Protein AF-A0A3G6NA74-F1 (afdb_monomer)

Mean predicted aligned error: 7.23 Å

Secondary structure (DSSP, 8-state):
---HHHHHHHHHHHHS----HHHHHHHTTT-HHHHHHHHHHTT--TTHHHHHHHHHHHHHHHHHHHTTGGGTS-HHHHHHHIIIIIHHHHHHHHHHHHHHHHHHHGGGT----HHHHHHHHHHHTHHHHHHHHHHHHHHHHHGGGGGSTT--TTTTHHHHHHHHHHHHHHHHH-

pLDDT: mean 87.77, std 13.76, range [42.41, 97.69]

InterPro domains:
  IPR006977 Yip1 domain [PF04893] (28-166)

Structure (mmCIF, N/CA/C/O backbone):
data_AF-A0A3G6NA74-F1
#
_entry.id   AF-A0A3G6NA74-F1
#
loop_
_atom_site.group_PDB
_atom_site.id
_atom_site.type_symbol
_atom_site.label_atom_id
_atom_site.label_alt_id
_atom_site.label_comp_id
_atom_site.label_asym_id
_atom_site.label_entity_id
_atom_site.label_seq_id
_atom_site.pdbx_PDB_ins_code
_atom_site.Cartn_x
_atom_site.Cartn_y
_atom_site.Cartn_z
_atom_site.occupancy
_atom_site.B_iso_or_equiv
_atom_site.auth_seq_id
_atom_site.auth_comp_id
_atom_site.auth_asym_id
_atom_site.auth_atom_id
_atom_site.pdbx_PDB_model_num
ATOM 1 N N . MET A 1 1 ? -36.310 -6.982 35.395 1.00 44.31 1 MET A N 1
ATOM 2 C CA . MET A 1 1 ? -35.811 -6.411 34.124 1.00 44.31 1 MET A CA 1
ATOM 3 C C . MET A 1 1 ? -34.500 -7.110 33.833 1.00 44.31 1 MET A C 1
ATOM 5 O O . MET A 1 1 ? -33.446 -6.628 34.219 1.00 44.31 1 MET A O 1
ATOM 9 N N . GLU A 1 2 ? -34.598 -8.319 33.292 1.00 42.41 2 GLU A N 1
ATOM 10 C CA . GLU A 1 2 ? -33.469 -9.222 33.072 1.00 42.41 2 GLU A CA 1
ATOM 11 C C . GLU A 1 2 ? -32.983 -9.121 31.615 1.00 42.41 2 GLU A C 1
ATOM 13 O O . GLU A 1 2 ? -33.776 -9.092 30.675 1.00 42.41 2 GLU A O 1
ATOM 18 N N . THR A 1 3 ? -31.664 -8.959 31.478 1.00 47.06 3 THR A N 1
ATOM 19 C CA . THR A 1 3 ? -30.775 -9.623 30.500 1.00 47.06 3 THR A CA 1
ATOM 20 C C . THR A 1 3 ? -31.046 -9.550 28.993 1.00 47.06 3 THR A C 1
ATOM 22 O O . THR A 1 3 ? -30.407 -10.282 28.245 1.00 47.06 3 THR A O 1
ATOM 25 N N . LYS A 1 4 ? -31.857 -8.614 28.487 1.00 46.38 4 LYS A N 1
ATOM 26 C CA . LYS A 1 4 ? -32.001 -8.449 27.021 1.00 46.38 4 LYS A CA 1
ATOM 27 C C . LYS A 1 4 ? -30.732 -7.941 26.305 1.00 46.38 4 LYS A C 1
ATOM 29 O O . LYS A 1 4 ? -30.612 -8.076 25.098 1.00 46.38 4 LYS A O 1
ATOM 34 N N . TYR A 1 5 ? -29.778 -7.369 27.043 1.00 48.72 5 TYR A N 1
ATOM 35 C CA . TYR A 1 5 ? -28.532 -6.840 26.473 1.00 48.72 5 TYR A CA 1
ATOM 36 C C . TYR A 1 5 ? -27.487 -7.915 26.164 1.00 48.72 5 TYR A C 1
ATOM 38 O O . TYR A 1 5 ? -26.586 -7.669 25.376 1.00 48.72 5 TYR A O 1
ATOM 46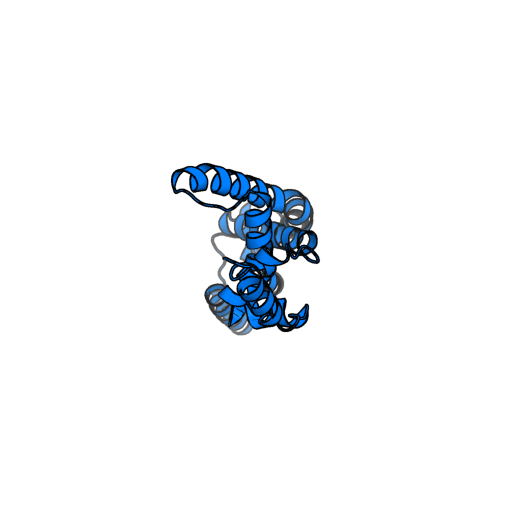 N N . THR A 1 6 ? -27.567 -9.091 26.786 1.00 52.75 6 THR A N 1
ATOM 47 C CA . THR A 1 6 ? -26.563 -10.145 26.595 1.00 52.75 6 THR A CA 1
ATOM 48 C C . THR A 1 6 ? -26.856 -11.010 25.373 1.00 52.75 6 THR A C 1
ATOM 50 O O . THR A 1 6 ? -25.940 -11.259 24.601 1.00 52.75 6 THR A O 1
ATOM 53 N N . GLU A 1 7 ? -28.108 -11.411 25.142 1.00 50.22 7 GLU A N 1
ATOM 54 C CA . GLU A 1 7 ? -28.469 -12.324 24.039 1.00 50.22 7 GLU A CA 1
ATOM 55 C C . GLU A 1 7 ? -28.211 -11.723 22.648 1.00 50.22 7 GLU A C 1
ATOM 57 O O . GLU A 1 7 ? -27.613 -12.385 21.806 1.00 50.22 7 GLU A O 1
ATOM 62 N N . ASP A 1 8 ? -28.541 -10.444 22.440 1.00 55.34 8 ASP A N 1
ATOM 63 C CA . ASP A 1 8 ? -28.398 -9.758 21.141 1.00 55.34 8 ASP A CA 1
ATOM 64 C C . ASP A 1 8 ? -26.926 -9.669 20.684 1.00 55.34 8 ASP A C 1
ATOM 66 O O . ASP A 1 8 ? -26.597 -9.811 19.505 1.00 55.34 8 ASP A O 1
ATOM 70 N N . HIS A 1 9 ? -26.001 -9.493 21.635 1.00 52.53 9 HIS A N 1
ATOM 71 C CA . HIS A 1 9 ? -24.569 -9.503 21.341 1.00 52.53 9 HIS A CA 1
ATOM 72 C C . HIS A 1 9 ? -24.069 -10.911 21.002 1.00 52.53 9 HIS A C 1
ATOM 74 O O . HIS A 1 9 ? -23.296 -11.054 20.058 1.00 52.53 9 HIS A O 1
ATOM 80 N N . PHE A 1 10 ? -24.510 -11.947 21.724 1.00 52.69 10 PHE A N 1
ATOM 81 C CA . PHE A 1 10 ? -24.126 -13.334 21.431 1.00 52.69 10 PHE A CA 1
ATOM 82 C C . PHE A 1 10 ? -24.646 -13.801 20.062 1.00 52.69 10 PHE A C 1
ATOM 84 O O . PHE A 1 10 ? -23.881 -14.406 19.313 1.00 52.69 10 PHE A O 1
ATOM 91 N N . GLU A 1 11 ? -25.876 -13.444 19.682 1.00 53.81 11 GLU A N 1
ATOM 92 C CA . GLU A 1 11 ? -26.424 -13.732 18.347 1.00 53.81 11 GLU A CA 1
ATOM 93 C C . GLU A 1 11 ? -25.669 -12.989 17.228 1.00 53.81 11 GLU A C 1
ATOM 95 O O . GLU A 1 11 ? -25.439 -13.534 16.144 1.00 53.81 11 GLU A O 1
ATOM 100 N N . GLU A 1 12 ? -25.217 -11.755 17.477 1.00 52.78 12 GLU A N 1
ATOM 101 C CA . GLU A 1 12 ? -24.384 -11.015 16.525 1.00 52.78 12 GLU A CA 1
ATOM 102 C C . GLU A 1 12 ? -22.975 -11.623 16.382 1.00 52.78 12 GLU A C 1
ATOM 104 O O . GLU A 1 12 ? -22.450 -11.684 15.266 1.00 52.78 12 GLU A O 1
ATOM 109 N N . PHE A 1 13 ? -22.391 -12.143 17.469 1.00 52.78 13 PHE A N 1
ATOM 110 C CA . PHE A 1 13 ? -21.140 -12.909 17.429 1.00 52.78 13 PHE A CA 1
ATOM 111 C C . PHE A 1 13 ? -21.297 -14.243 16.679 1.00 52.78 13 PHE A C 1
ATOM 113 O O . PHE A 1 13 ? -20.421 -14.589 15.886 1.00 52.78 13 PHE A O 1
ATOM 120 N N . GLU A 1 14 ? -22.421 -14.951 16.840 1.00 53.72 14 GLU A N 1
ATOM 121 C CA . GLU A 1 14 ? -22.738 -16.168 16.073 1.00 53.72 14 GLU A CA 1
ATOM 122 C C . GLU A 1 14 ? -22.977 -15.888 14.578 1.00 53.72 14 GLU A C 1
ATOM 124 O O . GLU A 1 14 ? -22.683 -16.727 13.721 1.00 53.72 14 GLU A O 1
ATOM 129 N N . LYS A 1 15 ? -23.439 -14.681 14.221 1.00 53.16 15 LYS A N 1
ATOM 130 C CA . LYS A 1 15 ? -23.655 -14.268 12.822 1.00 53.16 15 LYS A CA 1
ATOM 131 C C . LYS A 1 15 ? -22.356 -14.168 12.018 1.00 53.16 15 LYS A C 1
ATOM 133 O O . LYS A 1 15 ? -22.363 -14.347 10.791 1.00 53.16 15 LYS A O 1
ATOM 138 N N . TYR A 1 16 ? -21.225 -13.930 12.681 1.00 57.38 16 TYR A N 1
ATOM 139 C CA . TYR A 1 16 ? -19.910 -14.157 12.092 1.00 57.38 16 TYR A CA 1
ATOM 140 C C . TYR A 1 16 ? -19.577 -15.645 12.171 1.00 57.38 16 TYR A C 1
ATOM 142 O O . TYR A 1 16 ? -18.654 -16.032 12.881 1.00 57.38 16 TYR A O 1
ATOM 150 N N . ASN A 1 17 ? -20.303 -16.479 11.414 1.00 59.16 17 ASN A N 1
ATOM 151 C CA . ASN A 1 17 ? -19.830 -17.817 11.049 1.00 59.16 17 ASN A CA 1
ATOM 152 C C . ASN A 1 17 ? -18.326 -17.717 10.789 1.00 59.16 17 ASN A C 1
ATOM 154 O O . ASN A 1 17 ? -17.948 -16.984 9.873 1.00 59.16 17 ASN A O 1
ATOM 158 N N . VAL A 1 18 ? -17.534 -18.342 11.668 1.00 71.56 18 VAL A N 1
ATOM 159 C CA . VAL A 1 18 ? -16.106 -18.084 11.906 1.00 71.56 18 VAL A CA 1
ATOM 160 C C . VAL A 1 18 ? -15.401 -17.787 10.587 1.00 71.56 18 VAL A C 1
ATOM 162 O O . VAL A 1 18 ? -15.089 -18.707 9.830 1.00 71.56 18 VAL A O 1
ATOM 165 N N . LEU A 1 19 ? -15.239 -16.497 10.263 1.00 83.50 19 LEU A N 1
ATOM 166 C CA . LEU A 1 19 ? -14.647 -16.095 8.991 1.00 83.50 19 LEU A CA 1
ATOM 167 C C . LEU A 1 19 ? -13.236 -16.669 8.959 1.00 83.50 19 LEU A C 1
ATOM 169 O O . LEU A 1 19 ? -12.441 -16.444 9.871 1.00 83.50 19 LEU A O 1
ATOM 173 N N . THR A 1 20 ? -12.942 -17.445 7.924 1.00 89.06 20 THR A N 1
ATOM 174 C CA . THR A 1 20 ? -11.616 -18.034 7.770 1.00 89.06 20 THR A CA 1
ATOM 175 C C . THR A 1 20 ? -10.628 -16.982 7.277 1.00 89.06 20 THR A C 1
ATOM 177 O O . THR A 1 20 ? -11.022 -15.973 6.690 1.00 89.06 20 THR A O 1
ATOM 180 N N . ASP A 1 21 ? -9.326 -17.239 7.427 1.00 92.00 21 ASP A N 1
ATOM 181 C CA . ASP A 1 21 ? -8.287 -16.365 6.867 1.00 92.00 21 ASP A CA 1
ATOM 182 C C . ASP A 1 21 ? -8.541 -16.083 5.378 1.00 92.00 21 ASP A C 1
ATOM 184 O O . ASP A 1 21 ? -8.442 -14.946 4.925 1.00 92.00 21 ASP A O 1
ATOM 188 N N . LYS A 1 22 ? -8.944 -17.114 4.621 1.00 92.56 22 LYS A N 1
ATOM 189 C CA . LYS A 1 22 ? -9.281 -16.998 3.200 1.00 92.56 22 LYS A CA 1
ATOM 190 C C . LYS A 1 22 ? -10.418 -16.006 2.972 1.00 92.56 22 LYS A C 1
ATOM 192 O O . LYS A 1 22 ? -10.305 -15.168 2.082 1.00 92.56 22 LYS A O 1
ATOM 197 N N . ASP A 1 23 ? -11.478 -16.082 3.776 1.00 92.56 23 ASP A N 1
ATOM 198 C CA . ASP A 1 23 ? -12.616 -15.173 3.663 1.00 92.56 23 ASP A CA 1
ATOM 199 C C . ASP A 1 23 ? -12.191 -13.715 3.842 1.00 92.56 23 ASP A C 1
ATOM 201 O O . ASP A 1 23 ? -12.667 -12.864 3.096 1.00 92.56 23 ASP A O 1
ATOM 205 N N . ILE A 1 24 ? -11.269 -13.428 4.766 1.00 92.25 24 ILE A N 1
ATOM 206 C CA . ILE A 1 24 ? -10.754 -12.070 4.987 1.00 92.25 24 ILE A CA 1
ATOM 207 C C . ILE A 1 24 ? -10.120 -11.530 3.702 1.00 92.25 24 ILE A C 1
ATOM 209 O O . ILE A 1 24 ? -10.478 -10.441 3.264 1.00 92.25 24 ILE A O 1
ATOM 213 N N . PHE A 1 25 ? -9.241 -12.295 3.049 1.00 93.44 25 PHE A N 1
ATOM 214 C CA . PHE A 1 25 ? -8.555 -11.835 1.835 1.00 93.44 25 PHE A CA 1
ATOM 215 C C . PHE A 1 25 ? -9.450 -11.801 0.590 1.00 93.44 25 PHE A C 1
ATOM 217 O O . PHE A 1 25 ? -9.243 -10.959 -0.281 1.00 93.44 25 PHE A O 1
ATOM 224 N N . THR A 1 26 ? -10.445 -12.687 0.479 1.00 92.50 26 THR A N 1
ATOM 225 C CA . THR A 1 26 ? -11.305 -12.749 -0.716 1.00 92.50 26 THR A CA 1
ATOM 226 C C . THR A 1 26 ? -12.541 -11.864 -0.621 1.00 92.50 26 THR A C 1
ATOM 228 O O . THR A 1 26 ? -12.979 -11.324 -1.630 1.00 92.50 26 THR A O 1
ATOM 231 N N . LYS A 1 27 ? -13.125 -11.702 0.572 1.00 93.06 27 LYS A N 1
ATOM 232 C CA . LYS A 1 27 ? -14.366 -10.934 0.761 1.00 93.06 27 LYS A CA 1
ATOM 233 C C . LYS A 1 27 ? -14.121 -9.482 1.150 1.00 93.06 27 LYS A C 1
ATOM 235 O O . LYS A 1 27 ? -15.081 -8.722 1.179 1.00 93.06 27 LYS A O 1
ATOM 240 N N . ILE A 1 28 ? -12.880 -9.055 1.401 1.00 92.62 28 ILE A N 1
ATOM 241 C CA . ILE A 1 28 ? -12.588 -7.627 1.615 1.00 92.62 28 ILE A CA 1
ATOM 242 C C . ILE A 1 28 ? -12.992 -6.768 0.405 1.00 92.62 28 ILE A C 1
ATOM 244 O O . ILE A 1 28 ? -13.395 -5.625 0.572 1.00 92.62 28 ILE A O 1
ATOM 248 N N . TRP A 1 29 ? -12.977 -7.360 -0.790 1.00 90.44 29 TRP A N 1
ATOM 249 C CA . TRP A 1 29 ? -13.378 -6.752 -2.058 1.00 90.44 29 TRP A CA 1
ATOM 250 C C . TRP A 1 29 ? -14.890 -6.585 -2.202 1.00 90.44 29 TRP A C 1
ATOM 252 O O . TRP A 1 29 ? -15.370 -5.574 -2.702 1.00 90.44 29 TRP A O 1
ATOM 262 N N . THR A 1 30 ? -15.653 -7.593 -1.780 1.00 93.38 30 THR A N 1
ATOM 263 C CA . THR A 1 30 ? -17.092 -7.693 -2.067 1.00 93.38 30 THR A CA 1
ATOM 264 C C . THR A 1 30 ? -17.965 -7.356 -0.862 1.00 93.38 30 THR A C 1
ATOM 266 O O . THR A 1 30 ? -19.076 -6.859 -1.016 1.00 93.38 30 THR A O 1
ATOM 269 N N . GLU A 1 31 ? -17.471 -7.606 0.351 1.00 94.25 31 GLU A N 1
ATOM 270 C CA . GLU A 1 31 ? -18.161 -7.396 1.626 1.00 94.25 31 GLU A CA 1
ATOM 271 C C . GLU A 1 31 ? -17.287 -6.607 2.637 1.00 94.25 31 GLU A C 1
ATOM 273 O O . GLU A 1 31 ? -17.215 -6.991 3.812 1.00 94.25 31 GLU A O 1
ATOM 278 N N . PRO A 1 32 ? -16.636 -5.481 2.259 1.00 93.12 32 PRO A N 1
ATOM 279 C CA . PRO A 1 32 ? -15.664 -4.783 3.112 1.00 93.12 32 PRO A CA 1
ATOM 280 C C . PRO A 1 32 ? -16.231 -4.426 4.485 1.00 93.12 32 PRO A C 1
ATOM 282 O O . PRO A 1 32 ? -15.581 -4.641 5.503 1.00 93.12 32 PRO A O 1
ATOM 285 N N . ARG A 1 33 ? -17.481 -3.943 4.546 1.00 93.62 33 ARG A N 1
ATOM 286 C CA . ARG A 1 33 ? -18.137 -3.578 5.815 1.00 93.62 33 ARG A CA 1
ATOM 287 C C . ARG A 1 33 ? -18.197 -4.750 6.792 1.00 93.62 33 ARG A C 1
ATOM 289 O O . ARG A 1 33 ? -17.940 -4.559 7.974 1.00 93.62 33 ARG A O 1
ATOM 296 N N . ARG A 1 34 ? -18.515 -5.952 6.304 1.00 92.81 34 ARG A N 1
ATOM 297 C CA . ARG A 1 34 ? -18.578 -7.162 7.133 1.00 92.81 34 ARG A CA 1
ATOM 298 C C . ARG A 1 34 ? -17.186 -7.556 7.621 1.00 92.81 34 ARG A C 1
ATOM 300 O O . ARG A 1 34 ? -17.030 -7.870 8.796 1.00 92.81 34 ARG A O 1
ATOM 307 N N . ILE A 1 35 ? -16.192 -7.506 6.733 1.00 94.94 35 ILE A N 1
ATOM 308 C CA . ILE A 1 35 ? -14.808 -7.878 7.046 1.00 94.94 35 ILE A CA 1
ATOM 309 C C . ILE A 1 35 ? -14.175 -6.909 8.046 1.00 94.94 35 ILE A C 1
ATOM 311 O O . ILE A 1 35 ? -13.634 -7.351 9.055 1.00 94.94 35 ILE A O 1
ATOM 315 N N . PHE A 1 36 ? -14.297 -5.597 7.839 1.00 94.50 36 PHE A N 1
ATOM 316 C CA . PHE A 1 36 ? -13.769 -4.611 8.784 1.00 94.50 36 PHE A CA 1
ATOM 317 C C . PHE A 1 36 ? -14.477 -4.654 10.134 1.00 94.50 36 PHE A C 1
ATOM 319 O O . PHE A 1 36 ? -13.822 -4.475 11.158 1.00 94.50 36 PHE A O 1
ATOM 326 N N . LYS A 1 37 ? -15.785 -4.938 10.158 1.00 93.06 37 LYS A N 1
ATOM 327 C CA . LYS A 1 37 ? -16.506 -5.121 11.419 1.00 93.06 37 LYS A CA 1
ATOM 328 C C . LYS A 1 37 ? -15.980 -6.340 12.185 1.00 93.06 37 LYS A C 1
ATOM 330 O O . LYS A 1 37 ? -15.597 -6.193 13.337 1.00 93.06 37 LYS A O 1
ATOM 335 N N . PHE A 1 38 ? -15.816 -7.485 11.515 1.00 93.62 38 PHE A N 1
ATOM 336 C CA . PHE A 1 38 ? -15.175 -8.667 12.105 1.00 93.62 38 PHE A CA 1
ATOM 337 C C . PHE A 1 38 ? -13.770 -8.357 12.647 1.00 93.62 38 PHE A C 1
ATOM 339 O O . PHE A 1 38 ? -13.500 -8.603 13.818 1.00 93.62 38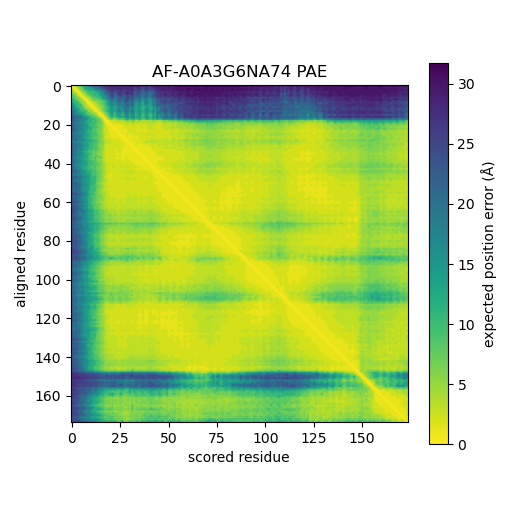 PHE A O 1
ATOM 346 N N . ILE A 1 39 ? -12.898 -7.739 11.839 1.00 94.62 39 ILE A N 1
ATOM 347 C CA . ILE A 1 39 ? -11.533 -7.364 12.253 1.00 94.62 39 ILE A CA 1
ATOM 348 C C . ILE A 1 39 ? -11.551 -6.441 13.480 1.00 94.62 39 ILE A C 1
ATOM 350 O O . ILE A 1 39 ? -10.660 -6.528 14.332 1.00 94.62 39 ILE A O 1
ATOM 354 N N . ASN A 1 40 ? -12.539 -5.543 13.570 1.00 93.88 40 ASN A N 1
ATOM 355 C CA . ASN A 1 40 ? -12.692 -4.651 14.713 1.00 93.88 40 ASN A CA 1
ATOM 356 C C . ASN A 1 40 ? -13.084 -5.430 15.958 1.00 93.88 40 ASN A C 1
ATOM 358 O O . ASN A 1 40 ? -12.412 -5.336 16.981 1.00 93.88 40 ASN A O 1
ATOM 362 N N . ASP A 1 41 ? -14.175 -6.177 15.856 1.00 92.44 41 ASP A N 1
ATOM 363 C CA . ASP A 1 41 ? -14.857 -6.768 16.996 1.00 92.44 41 ASP A CA 1
ATOM 364 C C . ASP A 1 41 ? -13.990 -7.873 17.610 1.00 92.44 41 ASP A C 1
ATOM 366 O O . ASP A 1 41 ? -13.879 -7.965 18.830 1.00 92.44 41 ASP A O 1
ATOM 370 N N . THR A 1 42 ? -13.277 -8.642 16.779 1.00 92.00 42 THR A N 1
ATOM 371 C CA . THR A 1 42 ? -12.381 -9.712 17.241 1.00 92.00 42 THR A CA 1
ATOM 372 C C . THR A 1 42 ? -10.934 -9.265 17.445 1.00 92.00 42 THR A C 1
ATOM 374 O O . THR A 1 42 ? -10.090 -10.098 17.768 1.00 92.00 42 THR A O 1
ATOM 377 N N . GLN A 1 43 ? -10.613 -7.986 17.211 1.00 93.50 43 GLN A N 1
ATOM 378 C CA . GLN A 1 43 ? -9.244 -7.453 17.276 1.00 93.50 43 GLN A CA 1
ATOM 379 C C . GLN A 1 43 ? -8.240 -8.295 16.454 1.00 93.50 43 GLN A C 1
ATOM 381 O O . GLN A 1 43 ? -7.174 -8.678 16.930 1.00 93.50 43 GLN A O 1
ATOM 386 N N . TYR A 1 44 ? -8.600 -8.639 15.216 1.00 94.31 44 TYR A N 1
ATOM 387 C CA . TYR A 1 44 ? -7.877 -9.641 14.426 1.00 94.31 44 TYR A CA 1
ATOM 388 C C . TYR A 1 44 ? -6.500 -9.155 13.923 1.00 94.31 44 TYR A C 1
ATOM 390 O O . TYR A 1 44 ? -6.399 -8.419 12.940 1.00 94.31 44 TYR A O 1
ATOM 398 N N . GLU A 1 45 ? -5.408 -9.594 14.557 1.00 95.31 45 GLU A N 1
ATOM 399 C CA . GLU A 1 45 ? -4.047 -9.073 14.306 1.00 95.31 45 GLU A CA 1
ATOM 400 C C . GLU A 1 45 ? -3.083 -10.038 13.607 1.00 95.31 45 GLU A C 1
ATOM 402 O O . GLU A 1 45 ? -1.936 -9.677 13.351 1.00 95.31 45 GLU A O 1
ATOM 407 N N . LYS A 1 46 ? -3.543 -11.236 13.226 1.00 95.75 46 LYS A N 1
ATOM 408 C CA . LYS A 1 46 ? -2.690 -12.313 12.689 1.00 95.75 46 LYS A CA 1
ATOM 409 C C . LYS A 1 46 ? -1.750 -11.869 11.559 1.00 95.75 46 LYS A C 1
ATOM 411 O O . LYS A 1 46 ? -0.603 -12.304 11.521 1.00 95.75 46 LYS A O 1
ATOM 416 N N . TYR A 1 47 ? -2.220 -11.002 10.657 1.00 96.50 47 TYR A N 1
ATOM 417 C CA . TYR A 1 47 ? -1.446 -10.517 9.506 1.00 96.50 47 TYR A CA 1
ATOM 418 C C . TYR A 1 47 ? -1.042 -9.040 9.607 1.00 96.50 47 TYR A C 1
ATOM 420 O O . TYR A 1 47 ? -0.488 -8.496 8.656 1.00 96.50 47 TYR A O 1
ATOM 428 N N . LEU A 1 48 ? -1.278 -8.385 10.748 1.00 96.00 48 LEU A N 1
ATOM 429 C CA . LEU A 1 48 ? -1.080 -6.942 10.912 1.00 96.00 48 LEU A CA 1
ATOM 430 C C . LEU A 1 48 ? 0.331 -6.492 10.501 1.00 96.00 48 LEU A C 1
ATOM 432 O O . LEU A 1 48 ? 0.485 -5.616 9.651 1.00 96.00 48 LEU A O 1
ATOM 436 N N . TYR A 1 49 ? 1.365 -7.109 11.077 1.00 94.69 49 TYR A N 1
ATOM 437 C CA . TYR A 1 49 ? 2.750 -6.687 10.854 1.00 94.69 49 TYR A CA 1
ATOM 438 C C . TYR A 1 49 ? 3.228 -6.938 9.424 1.00 94.69 49 TYR A C 1
ATOM 440 O O . TYR A 1 49 ? 3.875 -6.074 8.837 1.00 94.69 49 TYR A O 1
ATOM 448 N N . ILE A 1 50 ? 2.882 -8.090 8.840 1.00 96.50 50 ILE A N 1
ATOM 449 C CA . ILE A 1 50 ? 3.297 -8.416 7.472 1.00 96.50 50 ILE A CA 1
ATOM 450 C C . ILE A 1 50 ? 2.605 -7.509 6.448 1.00 96.50 50 ILE A C 1
ATOM 452 O O . ILE A 1 50 ? 3.259 -7.014 5.533 1.00 96.50 50 ILE A O 1
ATOM 456 N N . LEU A 1 51 ? 1.315 -7.209 6.640 1.00 97.31 51 LEU A N 1
ATOM 457 C CA . LEU A 1 51 ? 0.589 -6.261 5.793 1.00 97.31 51 LEU A CA 1
ATOM 458 C C . LEU A 1 51 ? 1.192 -4.862 5.887 1.00 97.31 51 LEU A C 1
ATOM 460 O O . LEU A 1 51 ? 1.354 -4.193 4.875 1.00 97.31 51 LEU A O 1
ATOM 464 N N . MET A 1 52 ? 1.588 -4.435 7.083 1.00 97.06 52 MET A N 1
ATOM 465 C CA . MET A 1 52 ? 2.198 -3.124 7.288 1.00 97.06 52 MET A CA 1
ATOM 466 C C . MET A 1 52 ? 3.597 -3.000 6.676 1.00 97.06 52 MET A C 1
ATOM 468 O O . MET A 1 52 ? 3.926 -1.946 6.131 1.00 97.06 52 MET A O 1
ATOM 472 N N . ILE A 1 53 ? 4.391 -4.075 6.685 1.00 96.88 53 ILE A N 1
ATOM 473 C CA . ILE A 1 53 ? 5.657 -4.133 5.942 1.00 96.88 53 ILE A CA 1
ATOM 474 C C . ILE A 1 53 ? 5.397 -3.912 4.446 1.00 96.88 53 ILE A C 1
ATOM 476 O O . ILE A 1 53 ? 6.007 -3.033 3.837 1.00 96.88 53 ILE A O 1
ATOM 480 N N . PHE A 1 54 ? 4.452 -4.645 3.851 1.00 97.69 54 PHE A N 1
ATOM 481 C CA . PHE A 1 54 ? 4.125 -4.464 2.435 1.00 97.69 54 PHE A CA 1
ATOM 482 C C . PHE A 1 54 ? 3.511 -3.092 2.136 1.00 97.69 54 PHE A C 1
ATOM 484 O O . PHE A 1 54 ? 3.873 -2.471 1.142 1.00 97.69 54 PHE A O 1
ATOM 491 N N . ALA A 1 55 ? 2.650 -2.569 3.008 1.00 96.62 55 ALA A N 1
ATOM 492 C CA . ALA A 1 55 ? 2.100 -1.221 2.880 1.00 96.62 55 ALA A CA 1
ATOM 493 C C . ALA A 1 55 ? 3.204 -0.149 2.884 1.00 96.62 55 ALA A C 1
ATOM 495 O O . ALA A 1 55 ? 3.131 0.836 2.149 1.00 96.62 55 ALA A O 1
ATOM 496 N N . GLY A 1 56 ? 4.256 -0.354 3.680 1.00 96.75 56 GLY A N 1
ATOM 497 C CA . GLY A 1 56 ? 5.446 0.487 3.661 1.00 96.75 56 GLY A CA 1
ATOM 498 C C . GLY A 1 56 ? 6.204 0.428 2.332 1.00 96.75 56 GLY A C 1
ATOM 499 O O . GLY A 1 56 ? 6.635 1.470 1.836 1.00 96.75 56 GLY A O 1
ATOM 500 N N . MET A 1 57 ? 6.315 -0.758 1.722 1.00 97.56 57 MET A N 1
ATOM 501 C CA . MET A 1 57 ? 6.895 -0.913 0.382 1.00 97.56 57 MET A CA 1
ATOM 502 C C . MET A 1 57 ? 6.061 -0.194 -0.681 1.00 97.56 57 MET A C 1
ATOM 504 O O . MET A 1 57 ? 6.637 0.557 -1.462 1.00 97.56 57 MET A O 1
ATOM 508 N N . VAL A 1 58 ? 4.730 -0.362 -0.672 1.00 96.25 58 VAL A N 1
ATOM 509 C CA . VAL A 1 58 ? 3.798 0.339 -1.583 1.00 96.25 58 VAL A CA 1
ATOM 510 C C . VAL A 1 58 ? 4.072 1.842 -1.554 1.00 96.25 58 VAL A C 1
ATOM 512 O O . VAL A 1 58 ? 4.465 2.420 -2.561 1.00 96.25 58 VAL A O 1
ATOM 515 N N . ARG A 1 59 ? 4.024 2.453 -0.362 1.00 94.56 59 ARG A N 1
ATOM 516 C CA . ARG A 1 59 ? 4.310 3.888 -0.183 1.00 94.56 59 ARG A CA 1
ATOM 517 C C . ARG A 1 59 ? 5.677 4.305 -0.711 1.00 94.56 59 ARG A C 1
ATOM 519 O O . ARG A 1 59 ? 5.832 5.431 -1.182 1.00 94.56 59 ARG A O 1
ATOM 526 N N . ALA A 1 60 ? 6.689 3.457 -0.543 1.00 96.38 60 ALA A N 1
ATOM 527 C CA . ALA A 1 60 ? 8.037 3.767 -0.987 1.00 96.38 60 ALA A CA 1
ATOM 528 C C . ALA A 1 60 ? 8.142 3.750 -2.517 1.00 96.38 60 ALA A C 1
ATOM 530 O O . ALA A 1 60 ? 8.730 4.676 -3.072 1.00 96.38 60 ALA A O 1
ATOM 531 N N . PHE A 1 61 ? 7.520 2.773 -3.187 1.00 96.38 61 PHE A N 1
ATOM 532 C CA . PHE A 1 61 ? 7.445 2.726 -4.649 1.00 96.38 61 PHE A CA 1
ATOM 533 C C . PHE A 1 61 ? 6.637 3.898 -5.219 1.00 96.38 61 PHE A C 1
ATOM 535 O O . PHE A 1 61 ? 7.152 4.596 -6.094 1.00 96.38 61 PHE A O 1
ATOM 542 N N . ASP A 1 62 ? 5.460 4.196 -4.656 1.00 93.31 62 ASP A N 1
ATOM 543 C CA . ASP A 1 62 ? 4.633 5.344 -5.063 1.00 93.31 62 ASP A CA 1
ATOM 544 C C . ASP A 1 62 ? 5.422 6.653 -4.958 1.00 93.31 62 ASP A C 1
ATOM 546 O O . ASP A 1 62 ? 5.416 7.501 -5.853 1.00 93.31 62 ASP A O 1
ATOM 550 N N . ARG A 1 63 ? 6.160 6.825 -3.853 1.00 93.62 63 ARG A N 1
ATOM 551 C CA . ARG A 1 63 ? 7.006 8.000 -3.636 1.00 93.62 63 ARG A CA 1
ATOM 552 C C . ARG A 1 63 ? 8.194 8.041 -4.590 1.00 93.62 63 ARG A C 1
ATOM 554 O O . ARG A 1 63 ? 8.566 9.128 -5.013 1.00 93.62 63 ARG A O 1
ATOM 561 N N . ALA A 1 64 ? 8.822 6.907 -4.881 1.00 95.81 64 ALA A N 1
ATOM 562 C CA . ALA A 1 64 ? 9.973 6.857 -5.772 1.00 95.81 64 ALA A CA 1
ATOM 563 C C . ALA A 1 64 ? 9.586 7.211 -7.211 1.00 95.81 64 ALA A C 1
ATOM 565 O O . ALA A 1 64 ? 10.309 7.966 -7.858 1.00 95.81 64 ALA A O 1
ATOM 566 N N . SER A 1 65 ? 8.439 6.707 -7.678 1.00 93.88 65 SER A N 1
ATOM 567 C CA . SER A 1 65 ? 7.900 7.016 -9.005 1.00 93.88 65 SER A CA 1
ATOM 568 C C . SER A 1 65 ? 7.417 8.470 -9.078 1.00 93.88 65 SER A C 1
ATOM 570 O O . SER A 1 65 ? 7.924 9.232 -9.888 1.00 93.88 65 SER A O 1
ATOM 572 N N . SER A 1 66 ? 6.580 8.930 -8.138 1.00 92.88 66 SER A N 1
ATOM 573 C CA . SER A 1 66 ? 6.070 10.321 -8.121 1.00 92.88 66 SER A CA 1
ATOM 574 C C . SER A 1 66 ? 7.117 11.414 -7.859 1.00 92.88 66 SER A C 1
ATOM 576 O O . SER A 1 66 ? 6.815 12.605 -7.972 1.00 92.88 66 SER A O 1
ATOM 578 N N . LYS A 1 67 ? 8.327 11.040 -7.430 1.00 94.56 67 LYS A N 1
ATOM 579 C CA . LYS A 1 67 ? 9.466 11.954 -7.246 1.00 94.56 67 LYS A CA 1
ATOM 580 C C . LYS A 1 67 ? 10.543 11.778 -8.305 1.00 94.56 67 LYS A C 1
ATOM 582 O O . LYS A 1 67 ? 11.638 12.297 -8.100 1.00 94.56 67 LYS A O 1
ATOM 587 N N . ASP A 1 68 ? 10.248 11.039 -9.369 1.00 94.06 68 ASP A N 1
ATOM 588 C CA . ASP A 1 68 ? 11.149 10.825 -10.495 1.00 94.06 68 ASP A CA 1
ATOM 589 C C . ASP A 1 68 ? 12.551 10.378 -10.042 1.00 94.06 68 ASP A C 1
ATOM 591 O O . ASP A 1 68 ? 13.582 10.834 -10.538 1.00 94.06 68 ASP A O 1
ATOM 595 N N . MET A 1 69 ? 12.626 9.491 -9.037 1.00 95.12 69 MET A N 1
ATOM 596 C CA . MET A 1 69 ? 13.909 9.118 -8.424 1.00 95.12 69 MET A CA 1
ATOM 597 C C . MET A 1 69 ? 14.899 8.501 -9.420 1.00 95.12 69 MET A C 1
ATOM 599 O O . MET A 1 69 ? 16.107 8.538 -9.184 1.00 95.12 69 MET A O 1
ATOM 603 N N . GLY A 1 70 ? 14.413 7.965 -10.537 1.00 94.00 70 GLY A N 1
ATOM 604 C CA . GLY A 1 70 ? 15.216 7.437 -11.633 1.00 94.00 70 GLY A CA 1
ATOM 605 C C . GLY A 1 70 ? 16.025 8.490 -12.391 1.00 94.00 70 GLY A C 1
ATOM 606 O O . GLY A 1 70 ? 16.950 8.117 -13.115 1.00 94.00 70 GLY A O 1
ATOM 607 N N . ASP A 1 71 ? 15.741 9.782 -12.205 1.00 92.88 71 ASP A N 1
ATOM 608 C CA . ASP A 1 71 ? 16.536 10.882 -12.765 1.00 92.88 71 ASP A CA 1
ATOM 609 C C . ASP A 1 71 ? 17.817 11.152 -11.960 1.00 92.88 71 ASP A C 1
ATOM 611 O O . ASP A 1 71 ? 18.773 11.744 -12.465 1.00 92.88 71 ASP A O 1
ATOM 615 N N . HIS A 1 72 ? 17.869 10.689 -10.707 1.00 93.88 72 HIS A N 1
ATOM 616 C CA . HIS A 1 72 ? 18.966 10.985 -9.778 1.00 93.88 72 HIS A CA 1
ATOM 617 C C . HIS A 1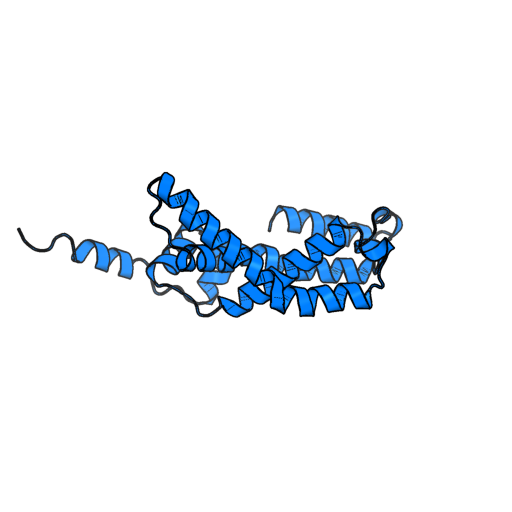 72 ? 19.587 9.747 -9.124 1.00 93.88 72 HIS A C 1
ATOM 619 O O . HIS A 1 72 ? 20.629 9.851 -8.480 1.00 93.88 72 HIS A O 1
ATOM 625 N N . SER A 1 73 ? 18.960 8.578 -9.241 1.00 95.25 73 SER A N 1
ATOM 626 C CA . SER A 1 73 ? 19.385 7.340 -8.586 1.00 95.25 73 SER A CA 1
ATOM 627 C C . SER A 1 73 ? 19.353 6.154 -9.543 1.00 95.25 73 SER A C 1
ATOM 629 O O . SER A 1 73 ? 18.594 6.118 -10.508 1.00 95.25 73 SER A O 1
ATOM 631 N N . SER A 1 74 ? 20.187 5.149 -9.268 1.00 96.19 74 SER A N 1
ATOM 632 C CA . SER A 1 74 ? 20.182 3.905 -10.036 1.00 96.19 74 SER A CA 1
ATOM 633 C C . SER A 1 74 ? 18.967 3.041 -9.688 1.00 96.19 74 SER A C 1
ATOM 635 O O . SER A 1 74 ? 18.457 3.073 -8.566 1.00 96.19 74 SER A O 1
ATOM 637 N N . MET A 1 75 ? 18.552 2.200 -10.636 1.00 94.38 75 MET A N 1
ATOM 638 C CA . MET A 1 75 ? 17.428 1.274 -10.460 1.00 94.38 75 MET A CA 1
ATOM 639 C C . MET A 1 75 ? 17.613 0.370 -9.236 1.00 94.38 75 MET A C 1
ATOM 641 O O . MET A 1 75 ? 16.689 0.196 -8.446 1.00 94.38 75 MET A O 1
ATOM 645 N N . PHE A 1 76 ? 18.824 -0.165 -9.051 1.00 96.00 76 PHE A N 1
ATOM 646 C CA . PHE A 1 76 ? 19.141 -1.025 -7.914 1.00 96.00 76 PHE A CA 1
ATOM 647 C C . PHE A 1 76 ? 18.967 -0.290 -6.582 1.00 96.00 76 PHE A C 1
ATOM 649 O O . PHE A 1 76 ? 18.308 -0.813 -5.687 1.00 96.00 76 PHE A O 1
ATOM 656 N N . SER A 1 77 ? 19.495 0.934 -6.460 1.00 96.62 77 SER A N 1
ATOM 657 C CA . SER A 1 77 ? 19.373 1.727 -5.232 1.00 96.62 77 SER A CA 1
ATOM 658 C C . SER A 1 77 ? 17.918 2.057 -4.901 1.00 96.62 77 SER A C 1
ATOM 660 O O . SER A 1 77 ? 17.531 1.982 -3.736 1.00 96.62 77 SER A O 1
ATOM 662 N N . ILE A 1 78 ? 17.103 2.378 -5.914 1.00 97.25 78 ILE A N 1
ATOM 663 C CA . ILE A 1 78 ? 15.677 2.676 -5.734 1.00 97.25 78 ILE A CA 1
ATOM 664 C C . ILE A 1 78 ? 14.931 1.432 -5.253 1.00 97.25 78 ILE A C 1
ATOM 666 O O . ILE A 1 78 ? 14.288 1.478 -4.207 1.00 97.25 78 ILE A O 1
ATOM 670 N N . VAL A 1 79 ? 15.040 0.312 -5.974 1.00 97.12 79 VAL A N 1
ATOM 671 C CA . VAL A 1 79 ? 14.318 -0.926 -5.638 1.00 97.12 79 VAL A CA 1
ATOM 672 C C . VAL A 1 79 ? 14.754 -1.454 -4.272 1.00 97.12 79 VAL A C 1
ATOM 674 O O . VAL A 1 79 ? 13.907 -1.762 -3.435 1.00 97.12 79 VAL A O 1
ATOM 677 N N . PHE A 1 80 ? 16.062 -1.499 -4.003 1.00 97.12 80 PHE A N 1
ATOM 678 C CA . PHE A 1 80 ? 16.590 -1.916 -2.705 1.00 97.12 80 PHE A CA 1
ATOM 679 C C . PHE A 1 80 ? 16.097 -1.000 -1.578 1.00 97.12 80 PHE A C 1
ATOM 681 O O . PHE A 1 80 ? 15.631 -1.483 -0.546 1.00 97.12 80 PHE A O 1
ATOM 688 N N . GLY A 1 81 ? 16.134 0.319 -1.788 1.00 96.94 81 GLY A N 1
ATOM 689 C CA . GLY A 1 81 ? 15.613 1.297 -0.838 1.00 96.94 81 GLY A CA 1
ATOM 690 C C . GLY A 1 81 ? 14.117 1.117 -0.572 1.00 96.94 81 GLY A C 1
ATOM 691 O O . GLY A 1 81 ? 13.703 1.110 0.584 1.00 96.94 81 GLY A O 1
ATOM 692 N N . CYS A 1 82 ? 13.307 0.904 -1.609 1.00 97.00 82 CYS A N 1
ATOM 693 C CA . CYS A 1 82 ? 11.863 0.714 -1.465 1.00 97.00 82 CYS A CA 1
ATOM 694 C C . CYS A 1 82 ? 11.518 -0.571 -0.704 1.00 97.00 82 CYS A C 1
ATOM 696 O O . CYS A 1 82 ? 10.659 -0.552 0.174 1.00 97.00 82 CYS A O 1
ATOM 698 N N . VAL A 1 83 ? 12.215 -1.675 -0.983 1.00 96.69 83 VAL A N 1
ATOM 699 C CA . VAL A 1 83 ? 11.972 -2.956 -0.305 1.00 96.69 83 VAL A CA 1
ATOM 700 C C . VAL A 1 83 ? 12.453 -2.909 1.146 1.00 96.69 83 VAL A C 1
ATOM 702 O O . VAL A 1 83 ? 11.697 -3.243 2.057 1.00 96.69 83 VAL A O 1
ATOM 705 N N . ILE A 1 84 ? 13.691 -2.467 1.385 1.00 96.56 84 ILE A N 1
ATOM 706 C CA . ILE A 1 84 ? 14.299 -2.502 2.720 1.00 96.56 84 ILE A CA 1
ATOM 707 C C . ILE A 1 84 ? 13.820 -1.329 3.573 1.00 96.56 84 ILE A C 1
ATOM 709 O O . ILE A 1 84 ? 13.182 -1.536 4.603 1.00 96.56 84 ILE A O 1
ATOM 713 N N . LEU A 1 85 ? 14.085 -0.089 3.153 1.00 93.94 85 LEU A N 1
ATOM 714 C CA . LEU A 1 85 ? 13.729 1.090 3.949 1.00 93.94 85 LEU A CA 1
ATOM 715 C C . LEU A 1 85 ? 12.215 1.302 3.970 1.00 93.94 85 LEU A C 1
ATOM 717 O O . LEU A 1 85 ? 11.666 1.622 5.023 1.00 93.94 85 LEU A O 1
ATOM 721 N N . GLY A 1 86 ? 11.535 1.082 2.842 1.00 94.19 86 GLY A N 1
ATOM 722 C CA . GLY A 1 86 ? 10.074 1.149 2.780 1.00 94.19 86 GLY A CA 1
ATOM 723 C C . GLY A 1 86 ? 9.415 0.107 3.679 1.00 94.19 86 GLY A C 1
ATOM 724 O O . GLY A 1 86 ? 8.585 0.466 4.511 1.00 94.19 86 GLY A O 1
ATOM 725 N N . GLY A 1 87 ? 9.840 -1.157 3.601 1.00 93.00 87 GLY A N 1
ATOM 726 C CA . GLY A 1 87 ? 9.316 -2.215 4.468 1.00 93.00 87 GLY A CA 1
ATOM 727 C C . GLY A 1 87 ? 9.592 -1.985 5.958 1.00 93.00 87 GLY A C 1
ATOM 728 O O . GLY A 1 87 ? 8.714 -2.196 6.793 1.00 93.00 87 GLY A O 1
ATOM 729 N N . MET A 1 88 ? 10.791 -1.506 6.305 1.00 93.19 88 MET A N 1
ATOM 730 C CA . MET A 1 88 ? 11.195 -1.303 7.701 1.00 93.19 88 MET A CA 1
ATOM 731 C C . MET A 1 88 ? 10.612 -0.043 8.342 1.00 93.19 88 MET A C 1
ATOM 733 O O . MET A 1 88 ? 10.339 -0.059 9.540 1.00 93.19 88 MET A O 1
ATOM 737 N N . LEU A 1 89 ? 10.460 1.051 7.587 1.00 91.12 89 LEU A N 1
ATOM 738 C CA . LEU A 1 89 ? 10.108 2.368 8.137 1.00 91.12 89 LEU A CA 1
ATOM 739 C C . LEU A 1 89 ? 8.744 2.881 7.667 1.00 91.12 89 LEU A C 1
ATOM 741 O O . LEU A 1 89 ? 8.153 3.734 8.327 1.00 91.12 89 LEU A O 1
ATOM 745 N N . GLY A 1 90 ? 8.218 2.384 6.547 1.00 83.00 90 GLY A N 1
ATOM 746 C CA . GLY A 1 90 ? 7.002 2.919 5.935 1.00 83.00 90 GLY A CA 1
ATOM 747 C C . GLY A 1 90 ? 5.766 2.798 6.829 1.00 83.00 90 GLY A C 1
ATOM 748 O O . GLY A 1 90 ? 4.960 3.729 6.891 1.00 83.00 90 GLY A O 1
ATOM 749 N N . TRP A 1 91 ? 5.656 1.721 7.609 1.00 89.44 91 TRP A N 1
ATOM 750 C CA . TRP A 1 91 ? 4.547 1.502 8.545 1.00 89.44 91 TRP A CA 1
ATOM 751 C C . TRP A 1 91 ? 4.485 2.525 9.693 1.00 89.44 91 TRP A C 1
ATOM 753 O O . TRP A 1 91 ? 3.405 2.791 10.222 1.00 89.44 91 TRP A O 1
ATOM 763 N N . ILE A 1 92 ? 5.604 3.177 10.039 1.00 93.38 92 ILE A N 1
ATOM 764 C CA . ILE A 1 92 ? 5.646 4.218 11.082 1.00 93.38 92 ILE A CA 1
ATOM 765 C C . ILE A 1 92 ? 4.734 5.388 10.695 1.00 93.38 92 ILE A C 1
ATOM 767 O O . ILE A 1 92 ? 4.002 5.917 11.532 1.00 93.38 92 ILE A O 1
ATOM 771 N N . SER A 1 93 ? 4.724 5.760 9.411 1.00 91.38 93 SER A N 1
ATOM 772 C CA . SER A 1 93 ? 3.863 6.836 8.909 1.00 91.38 93 SER A CA 1
ATOM 773 C C . SER A 1 93 ? 2.373 6.513 9.071 1.00 91.38 93 SER A C 1
ATOM 775 O O . SER A 1 93 ? 1.597 7.388 9.454 1.00 91.38 93 SER A O 1
ATOM 777 N N . TYR A 1 94 ? 1.983 5.248 8.878 1.00 94.38 94 TYR A N 1
ATOM 778 C CA . TYR A 1 94 ? 0.617 4.775 9.108 1.00 94.38 94 TYR A CA 1
ATOM 779 C C . TYR A 1 94 ? 0.236 4.833 10.584 1.00 94.38 94 TYR A C 1
ATOM 781 O O . TYR A 1 94 ? -0.873 5.247 10.908 1.00 94.38 94 TYR A O 1
ATOM 789 N N . TYR A 1 95 ? 1.149 4.468 11.486 1.00 95.31 95 TYR A N 1
ATOM 790 C CA . TYR A 1 95 ? 0.893 4.548 12.923 1.00 95.31 95 TYR A CA 1
ATOM 791 C C . TYR A 1 95 ? 0.707 5.997 13.390 1.00 95.31 95 TYR A C 1
ATOM 793 O O . TYR A 1 95 ? -0.242 6.301 14.113 1.00 95.31 95 TYR A O 1
ATOM 801 N N . ILE A 1 96 ? 1.567 6.911 12.926 1.00 96.69 96 ILE A N 1
ATOM 802 C CA . ILE A 1 96 ? 1.431 8.348 13.204 1.00 96.69 96 ILE A CA 1
ATOM 803 C C . ILE A 1 96 ? 0.089 8.858 12.671 1.00 96.69 96 ILE A C 1
ATOM 805 O O . ILE A 1 96 ? -0.643 9.535 13.391 1.00 96.69 96 ILE A O 1
ATOM 809 N N . TYR A 1 97 ? -0.267 8.501 11.436 1.00 95.56 97 TYR A N 1
ATOM 810 C CA . TYR A 1 97 ? -1.539 8.901 10.843 1.00 95.56 97 TYR A CA 1
ATOM 811 C C . TYR A 1 97 ? -2.746 8.354 11.621 1.00 95.56 97 TYR A C 1
ATOM 813 O O . TYR A 1 97 ? -3.680 9.101 11.903 1.00 95.56 97 TYR A O 1
ATOM 821 N N . ALA A 1 98 ? -2.707 7.092 12.056 1.00 97.06 98 ALA A N 1
ATOM 822 C CA . ALA A 1 98 ? -3.742 6.496 12.898 1.00 97.06 98 ALA A CA 1
ATOM 823 C C . ALA A 1 98 ? -3.873 7.210 14.255 1.00 97.06 98 ALA A C 1
ATOM 825 O O . ALA A 1 98 ? -4.985 7.411 14.746 1.00 97.06 98 ALA A O 1
ATOM 826 N N . ALA A 1 99 ? -2.756 7.637 14.852 1.00 97.44 99 ALA A N 1
ATOM 827 C CA . ALA A 1 99 ? -2.760 8.392 16.102 1.00 97.44 99 ALA A CA 1
ATOM 828 C C . ALA A 1 99 ? -3.382 9.781 15.923 1.00 97.44 99 ALA A C 1
ATOM 830 O O . ALA A 1 99 ? -4.212 10.193 16.735 1.00 97.44 99 ALA A O 1
ATOM 831 N N . LEU A 1 100 ? -3.031 10.472 14.834 1.00 97.62 100 LEU A N 1
ATOM 832 C CA . LEU A 1 100 ? -3.628 11.756 14.474 1.00 97.62 100 LEU A CA 1
ATOM 833 C C . LEU A 1 100 ? -5.133 11.618 14.235 1.00 97.62 100 LEU A C 1
ATOM 835 O O . LEU A 1 100 ? -5.895 12.414 14.773 1.00 97.62 100 LEU A O 1
ATOM 839 N N . LEU A 1 101 ? -5.565 10.585 13.506 1.00 96.75 101 LEU A N 1
ATOM 840 C CA . LEU A 1 101 ? -6.981 10.295 13.279 1.00 96.75 101 LEU A CA 1
ATOM 841 C C . LEU A 1 101 ? -7.735 9.975 14.569 1.00 96.75 101 LEU A C 1
ATOM 843 O O . LEU A 1 101 ? -8.848 10.457 14.759 1.00 96.75 101 LEU A O 1
ATOM 847 N N . SER A 1 102 ? -7.151 9.183 15.469 1.00 97.06 102 SER A N 1
ATOM 848 C CA . SER A 1 102 ? -7.778 8.906 16.764 1.00 97.06 102 SER A CA 1
ATOM 849 C C . SER A 1 102 ? -7.912 10.180 17.594 1.00 97.06 102 SER A C 1
ATOM 851 O O . SER A 1 102 ? -8.915 10.385 18.274 1.00 97.06 102 SER A O 1
ATOM 853 N N . TRP A 1 103 ? -6.911 11.059 17.536 1.00 96.94 103 TRP A N 1
ATOM 854 C CA . TRP A 1 103 ? -6.939 12.322 18.255 1.00 96.94 103 TRP A CA 1
ATOM 855 C C . TRP A 1 103 ? -7.988 13.293 17.705 1.00 96.94 103 TRP A C 1
ATOM 857 O O . TRP A 1 103 ? -8.834 13.752 18.470 1.00 96.94 103 TRP A O 1
ATOM 867 N N . THR A 1 104 ? -7.979 13.574 16.403 1.00 96.94 104 THR A N 1
ATOM 868 C CA . THR A 1 104 ? -8.939 14.503 15.784 1.00 96.94 104 THR A CA 1
ATOM 869 C C . THR A 1 104 ? -10.347 13.915 15.727 1.00 96.94 104 THR A C 1
ATOM 871 O O . THR A 1 104 ? -11.324 14.634 15.919 1.00 96.94 104 THR A O 1
ATOM 874 N N . GLY A 1 105 ? -10.479 12.597 15.563 1.00 95.56 105 GLY A N 1
ATOM 875 C CA . GLY A 1 105 ? -11.760 11.893 15.564 1.00 95.56 105 GLY A CA 1
ATOM 876 C C . GLY A 1 105 ? -12.521 12.018 16.885 1.00 95.56 105 GLY A C 1
ATOM 877 O O . GLY A 1 105 ? -13.751 12.068 16.878 1.00 95.56 105 GLY A O 1
ATOM 878 N N . LYS A 1 106 ? -11.820 12.163 18.019 1.00 95.69 106 LYS A N 1
ATOM 879 C CA . LYS A 1 106 ? -12.456 12.424 19.324 1.00 95.69 106 LYS A CA 1
ATOM 880 C C . LYS A 1 106 ? -13.242 13.731 19.351 1.00 95.69 106 LYS A C 1
ATOM 882 O O . LYS A 1 106 ? -14.225 13.816 20.077 1.00 95.69 106 LYS A O 1
ATOM 887 N N . TRP A 1 107 ? -12.864 14.729 18.550 1.00 97.19 107 TRP A N 1
ATOM 888 C CA . TRP A 1 107 ? -13.612 15.990 18.458 1.00 97.19 107 TRP A CA 1
ATOM 889 C C . TRP A 1 107 ? -14.990 15.801 17.814 1.00 97.19 107 TRP A C 1
ATOM 891 O O . TRP A 1 107 ? -15.887 16.608 18.028 1.00 97.19 107 TRP A O 1
ATOM 901 N N . LEU A 1 108 ? -15.167 14.715 17.061 1.00 95.94 108 LEU A N 1
ATOM 902 C CA . LEU A 1 108 ? -16.414 14.327 16.406 1.00 95.94 108 LEU A CA 1
ATOM 903 C C . LEU A 1 108 ? -17.130 13.189 17.152 1.00 95.94 108 LEU A C 1
ATOM 905 O O . LEU A 1 108 ? -17.960 12.500 16.565 1.00 95.94 108 LEU A O 1
ATOM 909 N N . ASN A 1 109 ? -16.796 12.961 18.429 1.00 94.56 109 ASN A N 1
ATOM 910 C CA . ASN A 1 109 ? -17.279 11.830 19.230 1.00 94.56 109 ASN A CA 1
ATOM 911 C C . ASN A 1 109 ? -16.955 10.448 18.622 1.00 94.56 109 ASN A C 1
ATOM 913 O O . ASN A 1 109 ? -17.686 9.480 18.82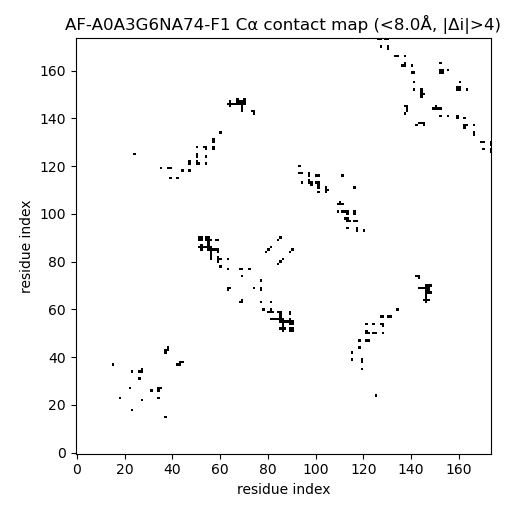9 1.00 94.56 109 ASN A O 1
ATOM 917 N N . GLY A 1 110 ? -15.858 10.332 17.867 1.00 92.12 110 GLY A N 1
ATOM 918 C CA . GLY A 1 110 ? -15.390 9.055 17.332 1.00 92.12 110 GLY A CA 1
ATOM 919 C C . GLY A 1 110 ? -14.926 8.095 18.435 1.00 92.12 110 GLY A C 1
ATOM 920 O O . GLY A 1 110 ? -14.214 8.490 19.356 1.00 92.12 110 GLY A O 1
ATOM 921 N N . ALA A 1 111 ? -15.290 6.815 18.313 1.00 91.44 111 ALA A N 1
ATOM 922 C CA . ALA A 1 111 ? -14.958 5.769 19.289 1.00 91.44 111 ALA A CA 1
ATOM 923 C C . ALA A 1 111 ? -13.628 5.029 19.005 1.00 91.44 111 ALA A C 1
ATOM 925 O O . ALA A 1 111 ? -13.159 4.247 19.831 1.00 91.44 111 ALA A O 1
ATOM 926 N N . GLY A 1 112 ? -13.016 5.248 17.835 1.00 91.75 112 GLY A N 1
ATOM 927 C CA . GLY A 1 112 ? -11.811 4.536 17.398 1.00 91.75 112 GLY A CA 1
ATOM 928 C C . GLY A 1 112 ? -10.533 4.985 18.117 1.00 91.75 112 GLY A C 1
ATOM 929 O O . GLY A 1 112 ? -10.183 6.169 18.120 1.00 91.75 112 GLY A O 1
ATOM 930 N N . ASN A 1 113 ? -9.788 4.031 18.681 1.00 95.38 113 ASN A N 1
ATOM 931 C CA . ASN A 1 113 ? -8.447 4.275 19.224 1.00 95.38 113 ASN A CA 1
ATOM 932 C C . ASN A 1 113 ? -7.352 4.045 18.162 1.00 95.38 113 ASN A C 1
ATOM 934 O O . ASN A 1 113 ? -7.597 3.405 17.139 1.00 95.38 113 ASN A O 1
ATOM 938 N N . THR A 1 114 ? -6.137 4.540 18.417 1.00 96.88 114 THR A N 1
ATOM 939 C CA . THR A 1 114 ? -4.989 4.417 17.500 1.00 96.88 114 THR A CA 1
ATOM 940 C C . THR A 1 114 ? -4.748 2.983 17.029 1.00 96.88 114 THR A C 1
ATOM 942 O O . THR A 1 114 ? -4.546 2.775 15.839 1.00 96.88 114 THR A O 1
ATOM 945 N N . SER A 1 115 ? -4.797 1.997 17.9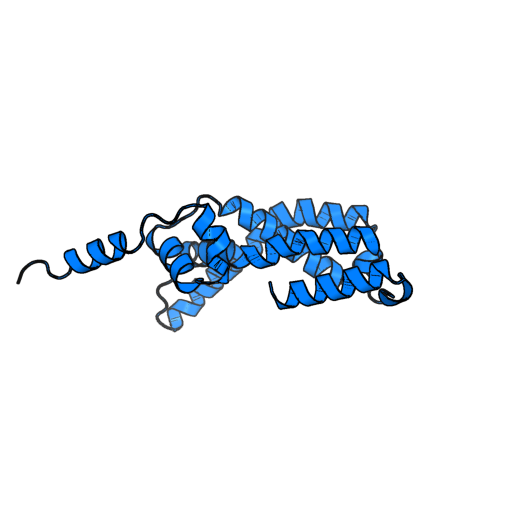33 1.00 96.12 115 SER A N 1
ATOM 946 C CA . SER A 1 115 ? -4.540 0.590 17.591 1.00 96.12 115 SER A CA 1
ATOM 947 C C . SER A 1 115 ? -5.617 0.022 16.662 1.00 96.12 115 SER A C 1
ATOM 949 O O . SER A 1 115 ? -5.302 -0.559 15.625 1.00 96.12 115 SER A O 1
ATOM 951 N N . SER A 1 116 ? -6.893 0.274 16.973 1.00 96.19 116 SER A N 1
ATOM 952 C CA . SER A 1 116 ? -8.024 -0.127 16.129 1.00 96.19 116 SER A CA 1
ATOM 953 C C . SER A 1 116 ? -7.914 0.491 14.734 1.00 96.19 116 SER A C 1
ATOM 955 O O . SER A 1 116 ? -7.955 -0.240 13.748 1.00 96.19 116 SER A O 1
ATOM 957 N N . ILE A 1 117 ? -7.674 1.805 14.633 1.00 97.12 117 ILE A N 1
ATOM 958 C CA . ILE A 1 117 ? -7.527 2.492 13.341 1.00 97.12 117 ILE A CA 1
ATOM 959 C C . ILE A 1 117 ? -6.323 1.944 12.569 1.00 97.12 117 ILE A C 1
ATOM 961 O O . ILE A 1 117 ? -6.446 1.629 11.389 1.00 97.12 117 ILE A O 1
ATOM 965 N N . TYR A 1 118 ? -5.176 1.777 13.228 1.00 97.19 118 TYR A N 1
ATOM 966 C CA . TYR A 1 118 ? -3.966 1.239 12.607 1.00 97.19 118 TYR A CA 1
ATOM 967 C C . TYR A 1 118 ? -4.192 -0.170 12.045 1.00 97.19 118 TYR A C 1
ATOM 969 O O . TYR A 1 118 ? -3.815 -0.454 10.907 1.00 97.19 118 TYR A O 1
ATOM 977 N N . ARG A 1 119 ? -4.887 -1.033 12.793 1.00 97.12 119 ARG A N 1
ATOM 978 C CA . ARG A 1 119 ? -5.282 -2.359 12.321 1.00 97.12 119 ARG A CA 1
ATOM 979 C C . ARG A 1 119 ? -6.217 -2.278 11.119 1.00 97.12 119 ARG A C 1
ATOM 981 O O . ARG A 1 119 ? -5.977 -2.980 10.142 1.00 97.12 119 ARG A O 1
ATOM 988 N N . MET A 1 120 ? -7.219 -1.397 11.136 1.00 96.31 120 MET A N 1
ATOM 989 C CA . MET A 1 120 ? -8.088 -1.189 9.968 1.00 96.31 120 MET A CA 1
ATOM 990 C C . MET A 1 120 ? -7.298 -0.788 8.733 1.00 96.31 120 MET A C 1
ATOM 992 O O . MET A 1 120 ? -7.499 -1.360 7.666 1.00 96.31 120 MET A O 1
ATOM 996 N N . MET A 1 121 ? -6.364 0.151 8.882 1.00 96.25 121 MET A N 1
ATOM 997 C CA . MET A 1 121 ? -5.519 0.585 7.776 1.00 96.25 121 MET A CA 1
ATOM 998 C C . MET A 1 121 ? -4.693 -0.568 7.203 1.00 96.25 121 MET A C 1
ATOM 1000 O O . MET A 1 121 ? -4.571 -0.667 5.989 1.00 96.25 121 MET A O 1
ATOM 1004 N N . ALA A 1 122 ? -4.169 -1.464 8.044 1.00 96.94 122 ALA A N 1
ATOM 1005 C CA . 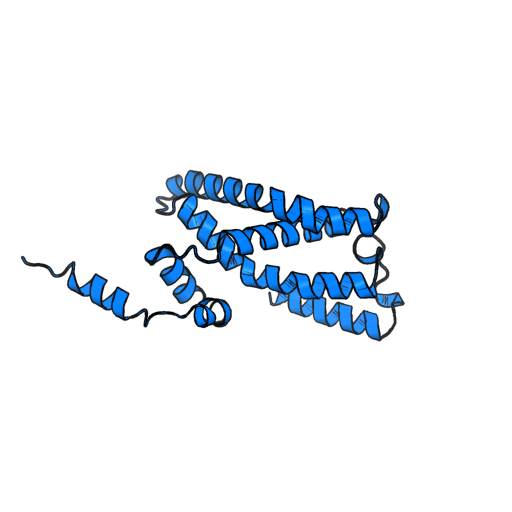ALA A 1 122 ? -3.353 -2.585 7.579 1.00 96.94 122 ALA A CA 1
ATOM 1006 C C . ALA A 1 122 ? -4.126 -3.512 6.637 1.00 96.94 122 ALA A C 1
ATOM 1008 O O . ALA A 1 122 ? -3.630 -3.861 5.569 1.00 96.94 122 ALA A O 1
ATOM 1009 N N . TYR A 1 123 ? -5.356 -3.876 7.003 1.00 96.94 123 TYR A N 1
ATOM 1010 C CA . TYR A 1 123 ? -6.197 -4.716 6.148 1.00 96.94 123 TYR A CA 1
ATOM 1011 C C . TYR A 1 123 ? -6.761 -3.938 4.956 1.00 96.94 123 TYR A C 1
ATOM 1013 O O . TYR A 1 123 ? -6.873 -4.499 3.872 1.00 96.94 123 TYR A O 1
ATOM 1021 N N . ALA A 1 124 ? -7.028 -2.637 5.100 1.00 95.31 124 ALA A N 1
ATOM 1022 C CA . ALA A 1 124 ? -7.429 -1.784 3.981 1.00 95.31 124 ALA A CA 1
ATOM 1023 C C . ALA A 1 124 ? -6.350 -1.635 2.903 1.00 95.31 124 ALA A C 1
ATOM 1025 O O . ALA A 1 124 ? -6.683 -1.342 1.764 1.00 95.31 124 ALA A O 1
ATOM 1026 N N . MET A 1 125 ? -5.080 -1.881 3.235 1.00 95.25 125 MET A N 1
ATOM 1027 C CA . MET A 1 125 ? -3.977 -1.865 2.274 1.00 95.25 125 MET A CA 1
ATOM 1028 C C . MET A 1 125 ? -3.879 -3.135 1.419 1.00 95.25 125 MET A C 1
ATOM 1030 O O . MET A 1 125 ? -3.073 -3.155 0.494 1.00 95.25 125 MET A O 1
ATOM 1034 N N . ILE A 1 126 ? -4.659 -4.193 1.689 1.00 95.44 126 ILE A N 1
ATOM 1035 C CA . ILE A 1 126 ? -4.585 -5.460 0.935 1.00 95.44 126 ILE A CA 1
ATOM 1036 C C . ILE A 1 126 ? -4.674 -5.245 -0.589 1.00 95.44 126 ILE A C 1
ATOM 1038 O O . ILE A 1 126 ? -3.816 -5.791 -1.290 1.00 95.44 126 ILE A O 1
ATOM 1042 N N . PRO A 1 127 ? -5.622 -4.447 -1.119 1.00 91.50 127 PRO A N 1
ATOM 1043 C CA . PRO A 1 127 ? -5.680 -4.172 -2.550 1.00 91.50 127 PRO A CA 1
ATOM 1044 C C . PRO A 1 127 ? -4.403 -3.549 -3.118 1.00 91.50 127 PRO A C 1
ATOM 1046 O O . PRO A 1 127 ? -3.815 -4.084 -4.058 1.00 91.50 127 PRO A O 1
ATOM 1049 N N . SER A 1 128 ? -3.899 -2.487 -2.488 1.00 92.94 128 SER A N 1
ATOM 1050 C CA . SER A 1 128 ? -2.678 -1.808 -2.932 1.00 92.94 128 SER A CA 1
ATOM 1051 C C . SER A 1 128 ? -1.433 -2.694 -2.798 1.00 92.94 128 SER A C 1
ATOM 1053 O O . SER A 1 128 ? -0.525 -2.620 -3.620 1.00 92.94 128 SER A O 1
ATOM 1055 N N . ILE A 1 129 ? -1.389 -3.583 -1.799 1.00 95.88 129 ILE A N 1
ATOM 1056 C CA . ILE A 1 129 ? -0.309 -4.568 -1.637 1.00 95.88 129 ILE A CA 1
ATOM 1057 C C . ILE A 1 129 ? -0.286 -5.547 -2.813 1.00 95.88 129 ILE A C 1
ATOM 1059 O O . ILE A 1 129 ? 0.790 -5.872 -3.311 1.00 95.88 129 ILE A O 1
ATOM 1063 N N . ILE A 1 130 ? -1.449 -5.990 -3.298 1.00 93.94 130 ILE A N 1
ATOM 1064 C CA . ILE A 1 130 ? -1.537 -6.804 -4.521 1.00 93.94 130 ILE A CA 1
ATOM 1065 C C . ILE A 1 130 ? -1.058 -6.000 -5.740 1.00 93.94 130 ILE A C 1
ATOM 1067 O O . ILE A 1 130 ? -0.397 -6.556 -6.620 1.00 93.94 130 ILE A O 1
ATOM 1071 N N . GLY A 1 131 ? -1.284 -4.683 -5.737 1.00 93.31 131 GLY A N 1
ATOM 1072 C CA . GLY A 1 131 ? -0.725 -3.728 -6.696 1.00 93.31 131 GLY A CA 1
ATOM 1073 C C . GLY A 1 131 ? 0.796 -3.817 -6.872 1.00 93.31 131 GLY A C 1
ATOM 1074 O O . GLY A 1 131 ? 1.286 -3.627 -7.985 1.00 93.31 131 GLY A O 1
ATOM 1075 N N . LEU A 1 132 ? 1.556 -4.216 -5.839 1.00 94.69 132 LEU A N 1
ATOM 1076 C CA . LEU A 1 132 ? 3.013 -4.393 -5.945 1.00 94.69 132 LEU A CA 1
ATOM 1077 C C . LEU A 1 132 ? 3.414 -5.373 -7.049 1.00 94.69 132 LEU A C 1
ATOM 1079 O O . LEU A 1 132 ? 4.458 -5.191 -7.670 1.00 94.69 132 LEU A O 1
ATOM 1083 N N . VAL A 1 133 ? 2.599 -6.396 -7.324 1.00 94.44 133 VAL A N 1
ATOM 1084 C CA . VAL A 1 133 ? 2.871 -7.342 -8.417 1.00 94.44 133 VAL A CA 1
ATOM 1085 C C . VAL A 1 133 ? 2.929 -6.602 -9.753 1.00 94.44 133 VAL A C 1
ATOM 1087 O O . VAL A 1 133 ? 3.849 -6.823 -10.538 1.00 94.44 133 VAL A O 1
ATOM 1090 N N . PHE A 1 134 ? 1.997 -5.676 -9.986 1.00 92.31 134 PHE A N 1
ATOM 1091 C CA . PHE A 1 134 ? 1.973 -4.856 -11.194 1.00 92.31 134 PHE A CA 1
ATOM 1092 C C . PHE A 1 134 ? 3.129 -3.861 -11.222 1.00 92.31 134 PHE A C 1
ATOM 1094 O O . PHE A 1 134 ? 3.745 -3.696 -12.269 1.00 92.31 134 PHE A O 1
ATOM 1101 N N . VAL A 1 135 ? 3.499 -3.279 -10.079 1.00 93.31 135 VAL A N 1
ATOM 1102 C CA . VAL A 1 135 ? 4.694 -2.426 -9.974 1.00 93.31 135 VAL A CA 1
ATOM 1103 C C . VAL A 1 135 ? 5.948 -3.192 -10.405 1.00 93.31 135 VAL A C 1
ATOM 1105 O O . VAL A 1 135 ? 6.707 -2.709 -11.242 1.00 93.31 135 VAL A O 1
ATOM 1108 N N . PHE A 1 136 ? 6.153 -4.421 -9.922 1.00 93.69 136 PHE A N 1
ATOM 1109 C CA . PHE A 1 136 ? 7.297 -5.234 -10.346 1.00 93.69 136 PHE A CA 1
ATOM 1110 C C . PHE A 1 136 ? 7.253 -5.602 -11.834 1.00 93.69 136 PHE A C 1
ATOM 1112 O O . PHE A 1 136 ? 8.301 -5.605 -12.479 1.00 93.69 136 PHE A O 1
ATOM 1119 N N . LEU A 1 137 ? 6.070 -5.868 -12.400 1.00 91.56 137 LEU A N 1
ATOM 1120 C CA . LEU A 1 137 ? 5.920 -6.100 -13.841 1.00 91.56 137 LEU A CA 1
ATOM 1121 C C . LEU A 1 137 ? 6.284 -4.856 -14.660 1.00 91.56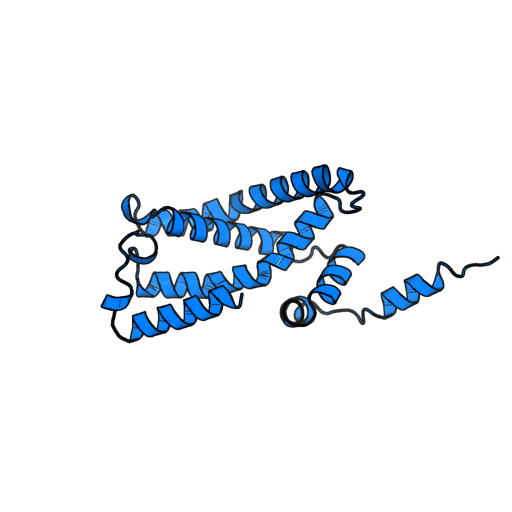 137 LEU A C 1
ATOM 1123 O O . LEU A 1 137 ? 7.029 -4.962 -15.631 1.00 91.56 137 LEU A O 1
ATOM 1127 N N . GLN A 1 138 ? 5.822 -3.676 -14.248 1.00 90.19 138 GLN A N 1
ATOM 1128 C CA . GLN A 1 138 ? 6.171 -2.413 -14.896 1.00 90.19 138 GLN A CA 1
ATOM 1129 C C . GLN A 1 138 ? 7.675 -2.135 -14.806 1.00 90.19 138 GLN A C 1
ATOM 1131 O O . GLN A 1 138 ? 8.302 -1.801 -15.807 1.00 90.19 138 GLN A O 1
ATOM 1136 N N . ILE A 1 139 ? 8.287 -2.354 -13.641 1.00 92.50 139 ILE A N 1
ATOM 1137 C CA . ILE A 1 139 ? 9.737 -2.223 -13.461 1.00 92.50 139 ILE A CA 1
ATOM 1138 C C . ILE A 1 139 ? 10.497 -3.217 -14.353 1.00 92.50 139 ILE A C 1
ATOM 1140 O O . ILE A 1 139 ? 11.533 -2.866 -14.909 1.00 92.50 139 ILE A O 1
ATOM 1144 N N . ALA A 1 140 ? 10.005 -4.446 -14.525 1.00 91.00 140 ALA A N 1
ATOM 1145 C CA . ALA A 1 140 ? 10.643 -5.432 -15.399 1.00 91.00 140 ALA A CA 1
ATOM 1146 C C . ALA A 1 140 ? 10.596 -5.031 -16.885 1.00 91.00 140 ALA A C 1
ATOM 1148 O O . ALA A 1 140 ? 11.520 -5.348 -17.630 1.00 91.00 140 ALA A O 1
ATOM 1149 N N . VAL A 1 141 ? 9.541 -4.330 -17.309 1.00 90.00 141 VAL A N 1
ATOM 1150 C CA . VAL A 1 141 ? 9.324 -3.925 -18.706 1.00 90.00 141 VAL A CA 1
ATOM 1151 C C . VAL A 1 141 ? 9.988 -2.588 -19.028 1.00 90.00 141 VAL A C 1
ATOM 1153 O O . VAL A 1 141 ? 10.680 -2.475 -20.035 1.00 90.00 141 VAL A O 1
ATOM 1156 N N . TYR A 1 142 ? 9.803 -1.577 -18.179 1.00 88.69 142 TYR A N 1
ATOM 1157 C CA . TYR A 1 142 ? 10.307 -0.217 -18.407 1.00 88.69 142 TYR A CA 1
ATOM 1158 C C . TYR A 1 142 ? 11.661 0.044 -17.741 1.00 88.69 142 TYR A C 1
ATOM 1160 O O . TYR A 1 142 ? 12.300 1.068 -17.997 1.00 88.69 142 TYR A O 1
ATOM 1168 N N . GLY A 1 143 ? 12.115 -0.856 -16.866 1.00 90.81 143 GLY A N 1
ATOM 1169 C CA . GLY A 1 143 ? 13.364 -0.704 -16.132 1.00 90.81 143 GLY A CA 1
ATOM 1170 C C . GLY A 1 143 ? 13.377 0.570 -15.292 1.00 90.81 143 GLY A C 1
ATOM 1171 O O . GLY A 1 143 ? 12.430 0.889 -14.573 1.00 90.81 143 GLY A O 1
ATOM 1172 N N . LEU A 1 144 ? 14.462 1.336 -15.422 1.00 91.94 144 LEU A N 1
ATOM 1173 C CA . LEU A 1 144 ? 14.617 2.631 -14.759 1.00 91.94 144 LEU A CA 1
ATOM 1174 C C . LEU A 1 144 ? 13.584 3.670 -15.231 1.00 91.94 144 LEU A C 1
ATOM 1176 O O . LEU A 1 144 ? 13.319 4.616 -14.497 1.00 91.94 144 LEU A O 1
ATOM 1180 N N . GLY A 1 145 ? 13.002 3.495 -16.424 1.00 90.69 145 GLY A N 1
ATOM 1181 C CA . GLY A 1 145 ? 12.012 4.412 -16.989 1.00 90.69 145 GLY A CA 1
ATOM 1182 C C . GLY A 1 145 ? 10.799 4.614 -16.081 1.00 90.69 145 GLY A C 1
ATOM 1183 O O . GLY A 1 145 ? 10.368 5.745 -15.926 1.00 90.69 145 GLY A O 1
ATOM 1184 N N . TYR A 1 146 ? 10.339 3.570 -15.381 1.00 90.81 146 TYR A N 1
ATOM 1185 C CA . TYR A 1 146 ? 9.205 3.647 -14.442 1.00 90.81 146 TYR A CA 1
ATOM 1186 C C . TYR A 1 146 ? 9.366 4.717 -13.338 1.00 90.81 146 TYR A C 1
ATOM 1188 O O . TYR A 1 146 ? 8.392 5.210 -12.769 1.00 90.81 146 TYR A O 1
ATOM 1196 N N . PHE A 1 147 ? 10.611 5.087 -13.027 1.00 94.06 147 PHE A N 1
ATOM 1197 C CA . PHE A 1 147 ? 10.941 6.078 -12.008 1.00 94.06 147 PHE A CA 1
ATOM 1198 C C . PHE A 1 147 ? 11.371 7.428 -12.597 1.00 94.06 147 PHE A C 1
ATOM 1200 O O . PHE A 1 147 ? 12.017 8.190 -11.889 1.00 94.06 147 PHE A O 1
ATOM 1207 N N . LYS A 1 148 ? 11.109 7.715 -13.875 1.00 91.56 148 LYS A N 1
ATOM 1208 C CA . LYS A 1 148 ? 11.511 8.967 -14.535 1.00 91.56 148 LYS A CA 1
ATOM 1209 C C . LYS A 1 148 ? 10.306 9.765 -15.009 1.00 91.56 148 LYS A C 1
ATOM 1211 O O . LYS A 1 148 ? 9.333 9.173 -15.470 1.00 91.56 148 LYS A O 1
ATOM 1216 N N . ASN A 1 149 ? 10.454 11.087 -15.043 1.00 80.31 149 ASN A N 1
ATOM 1217 C CA . ASN A 1 149 ? 9.409 12.018 -15.478 1.00 80.31 149 ASN A CA 1
ATOM 1218 C C . ASN A 1 149 ? 9.042 11.846 -16.968 1.00 80.31 149 ASN A C 1
ATOM 1220 O O . ASN A 1 149 ? 7.875 11.808 -17.342 1.00 80.31 149 ASN A O 1
ATOM 1224 N N . ASN A 1 150 ? 10.050 11.653 -17.827 1.00 66.44 150 ASN A N 1
ATOM 1225 C CA . ASN A 1 150 ? 9.878 11.440 -19.272 1.00 66.44 150 ASN A CA 1
ATOM 1226 C C . ASN A 1 150 ? 9.908 9.953 -19.627 1.00 66.44 150 ASN A C 1
ATOM 1228 O O . ASN A 1 150 ? 10.712 9.499 -20.445 1.00 66.44 150 ASN A O 1
ATOM 1232 N N . SER A 1 151 ? 9.081 9.166 -18.956 1.00 63.94 151 SER A N 1
ATOM 1233 C CA . SER A 1 151 ? 8.930 7.763 -19.294 1.00 63.94 151 SER A CA 1
ATOM 1234 C C . SER A 1 151 ? 8.090 7.635 -20.559 1.00 63.94 151 SER A C 1
ATOM 1236 O O . SER A 1 151 ? 6.866 7.754 -20.529 1.00 63.94 151 SER A O 1
ATOM 1238 N N . ASP A 1 152 ? 8.749 7.391 -21.691 1.00 66.12 152 ASP A N 1
ATOM 1239 C CA . ASP A 1 152 ? 8.054 7.160 -22.954 1.00 66.12 152 ASP A CA 1
ATOM 1240 C C . ASP A 1 152 ? 7.495 5.729 -23.004 1.00 66.12 152 ASP A C 1
ATOM 1242 O O . ASP A 1 152 ? 7.972 4.835 -23.705 1.00 66.12 152 ASP A O 1
ATOM 1246 N N . TYR A 1 153 ? 6.490 5.476 -22.159 1.00 68.62 153 TYR A N 1
ATOM 1247 C CA . TYR A 1 153 ? 5.845 4.172 -22.014 1.00 68.62 153 TYR A CA 1
ATOM 1248 C C . TYR A 1 153 ? 5.252 3.675 -23.339 1.00 68.62 153 TYR A C 1
ATOM 1250 O O . TYR A 1 153 ? 5.124 2.467 -23.538 1.00 68.62 153 TYR A O 1
ATOM 1258 N N . LEU A 1 154 ? 4.925 4.584 -24.260 1.00 62.94 154 LEU A N 1
ATOM 1259 C CA . LEU A 1 154 ? 4.339 4.276 -25.563 1.00 62.94 154 LEU A CA 1
ATOM 1260 C C . LEU A 1 154 ? 5.386 3.853 -26.606 1.00 62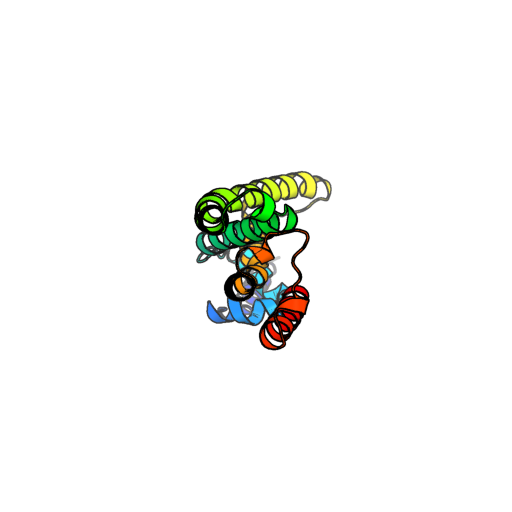.94 154 LEU A C 1
ATOM 1262 O O . LEU A 1 154 ? 5.047 3.124 -27.538 1.00 62.94 154 LEU A O 1
ATOM 1266 N N . GLU A 1 155 ? 6.660 4.208 -26.423 1.00 67.62 155 GLU A N 1
ATOM 1267 C CA . GLU A 1 155 ? 7.758 3.741 -27.283 1.00 67.62 155 GLU A CA 1
ATOM 1268 C C . GLU A 1 155 ? 8.210 2.304 -26.961 1.00 67.62 155 GLU A C 1
ATOM 1270 O O . GLU A 1 155 ? 8.915 1.674 -27.749 1.00 67.62 155 GLU A O 1
ATOM 1275 N N . SER A 1 156 ? 7.742 1.724 -25.847 1.00 67.94 156 SER A N 1
ATOM 1276 C CA . SER A 1 156 ? 8.081 0.360 -25.394 1.00 67.94 156 SER A CA 1
ATOM 1277 C C . SER A 1 156 ? 7.496 -0.783 -26.252 1.00 67.94 156 SER A C 1
ATOM 1279 O O . SER A 1 156 ? 7.606 -1.966 -25.910 1.00 67.94 156 SER A O 1
ATOM 1281 N N . GLY A 1 157 ? 6.868 -0.450 -27.381 1.00 79.88 157 GLY A N 1
ATOM 1282 C CA . GLY A 1 157 ? 6.227 -1.398 -28.283 1.00 79.88 157 GLY A CA 1
ATOM 1283 C C . GLY A 1 157 ? 4.912 -1.970 -27.739 1.00 79.88 157 GLY A C 1
ATOM 1284 O O . GLY A 1 157 ? 4.373 -1.547 -26.715 1.00 79.88 157 GLY A O 1
ATOM 1285 N N . ILE A 1 158 ? 4.366 -2.959 -28.453 1.00 83.00 158 ILE A N 1
ATOM 1286 C CA . ILE A 1 158 ? 3.030 -3.518 -28.176 1.00 83.00 158 ILE A CA 1
ATOM 1287 C C . ILE A 1 158 ? 2.976 -4.182 -26.793 1.00 83.00 158 ILE A C 1
ATOM 1289 O O . ILE A 1 158 ? 2.014 -3.988 -26.054 1.00 83.00 158 ILE A O 1
ATOM 1293 N N . ALA A 1 159 ? 4.014 -4.940 -26.423 1.00 81.12 159 ALA A N 1
ATOM 1294 C CA . ALA A 1 159 ? 4.065 -5.635 -25.139 1.00 81.12 159 ALA A CA 1
ATOM 1295 C C . ALA A 1 159 ? 4.056 -4.655 -23.958 1.00 81.12 159 ALA A C 1
ATOM 1297 O O . ALA A 1 159 ? 3.284 -4.837 -23.017 1.00 81.12 159 ALA A O 1
ATOM 1298 N N . GLY A 1 160 ? 4.856 -3.588 -24.023 1.00 82.81 160 GLY A N 1
ATOM 1299 C CA . GLY A 1 160 ? 4.857 -2.581 -22.971 1.00 82.81 160 GLY A CA 1
ATOM 1300 C C . GLY A 1 160 ? 3.587 -1.731 -22.966 1.00 82.81 160 GLY A C 1
ATOM 1301 O O . GLY A 1 160 ? 3.079 -1.432 -21.894 1.00 82.81 160 GLY A O 1
ATOM 1302 N N . SER A 1 161 ? 2.961 -1.467 -24.115 1.00 84.25 161 SER A N 1
ATOM 1303 C CA . SER A 1 161 ? 1.633 -0.833 -24.144 1.00 84.25 161 SER A CA 1
ATOM 1304 C C . SER A 1 161 ? 0.564 -1.686 -23.441 1.00 84.25 161 SER A C 1
ATOM 1306 O O . SER A 1 161 ? -0.252 -1.161 -22.688 1.00 84.25 161 SER A O 1
ATOM 1308 N N . ILE A 1 162 ? 0.574 -3.011 -23.635 1.00 87.50 162 ILE A N 1
ATOM 1309 C CA . ILE A 1 162 ? -0.356 -3.930 -22.954 1.00 87.50 162 ILE A CA 1
ATOM 1310 C C . ILE A 1 162 ? -0.136 -3.898 -21.438 1.00 87.50 162 ILE A C 1
ATOM 1312 O O . ILE A 1 162 ? -1.098 -3.791 -20.678 1.00 87.50 162 ILE A O 1
ATOM 1316 N N . VAL A 1 163 ? 1.123 -3.967 -20.997 1.00 87.50 163 VAL A N 1
ATOM 1317 C CA . VAL A 1 163 ? 1.471 -3.929 -19.569 1.00 87.50 163 VAL A CA 1
ATOM 1318 C C . VAL A 1 163 ? 1.043 -2.608 -18.931 1.00 87.50 163 VAL A C 1
ATOM 1320 O O . VAL A 1 163 ? 0.505 -2.633 -17.823 1.00 87.50 163 VAL A O 1
ATOM 1323 N N . PHE A 1 164 ? 1.196 -1.488 -19.643 1.00 86.19 164 PHE A N 1
ATOM 1324 C CA . PHE A 1 164 ? 0.741 -0.173 -19.195 1.00 86.19 164 PHE A CA 1
ATOM 1325 C C . PHE A 1 164 ? -0.766 -0.173 -18.945 1.00 86.19 164 PHE A C 1
ATOM 1327 O O . PHE A 1 164 ? -1.206 0.086 -17.829 1.00 86.19 164 PHE A O 1
ATOM 1334 N N . TRP A 1 165 ? -1.565 -0.524 -19.957 1.00 87.94 165 TRP A N 1
ATOM 1335 C CA . TRP A 1 165 ? -3.024 -0.449 -19.858 1.00 87.94 165 TRP A CA 1
ATOM 1336 C C . TRP A 1 165 ? -3.607 -1.419 -18.833 1.00 87.94 165 TRP A C 1
ATOM 1338 O O . TRP A 1 165 ? -4.535 -1.050 -18.116 1.00 87.94 165 TRP A O 1
ATOM 1348 N N . ILE A 1 166 ? -3.059 -2.636 -18.726 1.00 90.69 166 ILE A N 1
ATOM 1349 C CA . ILE A 1 166 ? -3.480 -3.593 -17.693 1.00 90.69 166 ILE A CA 1
ATOM 1350 C C . ILE A 1 166 ? -3.163 -3.037 -16.311 1.00 90.69 166 ILE A C 1
ATOM 1352 O O . ILE A 1 166 ? -4.024 -3.059 -15.436 1.00 90.69 166 ILE A O 1
ATOM 1356 N N . SER A 1 167 ? -1.947 -2.531 -16.109 1.00 86.19 167 SER A N 1
ATOM 1357 C CA . SER A 1 167 ? -1.553 -2.033 -14.796 1.00 86.19 167 SER A CA 1
ATOM 1358 C C . SER A 1 167 ? -2.337 -0.788 -14.405 1.00 86.19 167 SER A C 1
ATOM 1360 O O . SER A 1 167 ? -2.806 -0.716 -13.279 1.00 86.19 167 SER A O 1
ATOM 1362 N N . PHE A 1 168 ? -2.559 0.133 -15.343 1.00 85.06 168 PHE A N 1
ATOM 1363 C CA . PHE A 1 168 ? -3.376 1.325 -15.137 1.00 85.06 168 PHE A CA 1
ATOM 1364 C C . PHE A 1 168 ? -4.827 0.971 -14.786 1.00 85.06 168 PHE A C 1
ATOM 1366 O O . PHE A 1 168 ? -5.392 1.509 -13.839 1.00 85.06 168 PHE A O 1
ATOM 1373 N N . ALA A 1 169 ? -5.430 0.021 -15.510 1.00 88.81 169 ALA A N 1
ATOM 1374 C CA . ALA A 1 169 ? -6.775 -0.452 -15.198 1.00 88.81 169 ALA A CA 1
ATOM 1375 C C . ALA A 1 169 ? -6.836 -1.106 -13.810 1.00 88.81 169 ALA A C 1
ATOM 1377 O O . ALA A 1 169 ? -7.775 -0.859 -13.060 1.00 88.81 169 ALA A O 1
ATOM 1378 N N . MET A 1 170 ? -5.835 -1.915 -13.457 1.00 87.75 170 MET A N 1
ATOM 1379 C CA . MET A 1 170 ? -5.760 -2.551 -12.144 1.00 87.75 170 MET A CA 1
ATOM 1380 C C . MET A 1 170 ? -5.544 -1.529 -11.029 1.00 87.75 170 MET A C 1
ATOM 1382 O O . MET A 1 170 ? -6.229 -1.610 -10.026 1.00 87.75 170 MET A O 1
ATOM 1386 N N . GLU A 1 171 ? -4.681 -0.534 -11.202 1.00 80.44 171 GLU A N 1
ATOM 1387 C CA . GLU A 1 171 ? -4.453 0.521 -10.207 1.00 80.44 171 GLU A CA 1
ATOM 1388 C C . GLU A 1 171 ? -5.717 1.342 -9.911 1.00 80.44 171 GLU A C 1
ATOM 1390 O O . GLU A 1 171 ? -5.917 1.778 -8.786 1.00 80.44 171 GLU A O 1
ATOM 1395 N N . ILE A 1 172 ? -6.615 1.504 -10.887 1.00 83.19 172 ILE A N 1
ATOM 1396 C CA . ILE A 1 172 ? -7.925 2.140 -10.668 1.00 83.19 172 ILE A CA 1
ATOM 1397 C C . ILE A 1 172 ? -8.896 1.217 -9.911 1.00 83.19 172 ILE A C 1
ATOM 1399 O O . ILE A 1 172 ? -9.790 1.695 -9.211 1.00 83.19 172 ILE A O 1
ATOM 1403 N N . LEU A 1 173 ? -8.772 -0.099 -10.097 1.00 83.31 173 LEU A N 1
ATOM 1404 C CA . LEU A 1 173 ? -9.666 -1.099 -9.506 1.00 83.31 173 LEU A CA 1
ATOM 1405 C C . LEU A 1 173 ? -9.256 -1.531 -8.089 1.00 83.31 173 LEU A C 1
ATOM 1407 O O . LEU A 1 173 ? -10.113 -2.028 -7.354 1.00 83.31 17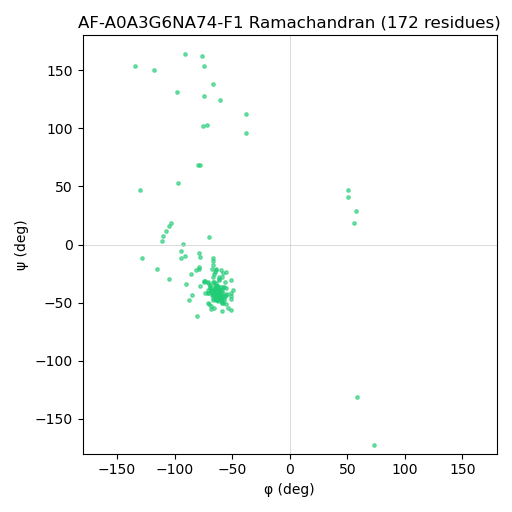3 LEU A O 1
ATOM 1411 N N . LEU A 1 174 ? -7.971 -1.405 -7.744 1.00 81.38 174 LEU A N 1
ATOM 1412 C CA . LEU A 1 174 ? -7.365 -1.786 -6.462 1.00 81.38 174 LEU A CA 1
ATOM 1413 C C . LEU A 1 174 ? -7.400 -0.613 -5.471 1.00 81.38 174 LEU A C 1
ATOM 1415 O O . LEU A 1 174 ? -7.824 -0.851 -4.319 1.00 81.38 174 LEU A O 1
#

Nearest PDB structures (foldseek):
  8e6l-assembly1_A  TM=2.239E-01  e=6.307E+00  Deinococcus radiodurans

Solvent-accessible surface area (backbone atoms only — not comparable to full-atom values): 9341 Å² total; per-residue (Å²): 141,78,72,71,75,57,57,60,53,52,55,54,56,59,68,52,63,79,76,45,76,66,48,52,74,64,32,44,80,79,40,39,71,62,44,54,48,48,39,58,76,68,63,66,57,94,57,40,68,63,39,25,25,42,44,4,24,44,54,29,47,54,50,36,35,79,61,26,38,41,74,82,44,55,57,66,59,51,54,51,42,18,55,51,54,11,26,74,50,33,38,56,58,49,48,54,50,20,41,51,47,26,57,59,33,46,80,71,73,46,87,57,46,36,68,58,44,35,51,51,51,26,64,67,34,51,43,50,45,59,44,48,59,48,52,53,50,44,37,71,70,48,44,50,37,61,18,30,87,85,47,64,57,76,75,56,43,71,69,37,40,50,53,48,54,53,40,55,55,45,64,75,74,76

Foldseek 3Di:
DDDPVPVVVVVVVVVPPPQDPVNLLPCCQPPVVVNLVCCLVVVDCPCLLVLLLLQLLLVLLVVLQVVLVLVPDALCCSNVCSNVVSSVPRSVVLLVVLQVCQVVVVVVVDPDHSSSSSSSVSSVCSLSSVLVVLVVVLCVQQPSLSRHPPNPQVVSPDVSVVSVVVSVVSVVSD

Sequence (174 aa):
METKYTEDHFEEFEKYNVLTDKDIFTKIWTEPRRIFKFINDTQYEKYLYILMIFAGMVRAFDRASSKDMGDHSSMFSIVFGCVILGGMLGWISYYIYAALLSWTGKWLNGAGNTSSIYRMMAYAMIPSIIGLVFVFLQIAVYGLGYFKNNSDYLESGIAGSIVFWISFAMEILL

Radius of gyration: 20.25 Å; Cα contacts (8 Å, |Δi|>4): 166; chains: 1; bounding box: 56×34×62 Å

Organism: NCBI:txid254